Protein AF-A0A958CH33-F1 (afdb_monomer_lite)

Structure (mmCIF, N/CA/C/O backbone):
data_AF-A0A958CH33-F1
#
_entry.id   AF-A0A958CH33-F1
#
loop_
_atom_site.group_PDB
_atom_site.id
_atom_site.type_symbol
_atom_site.label_atom_id
_atom_site.label_alt_id
_atom_site.label_comp_id
_atom_site.label_asym_id
_atom_site.label_entity_id
_atom_site.label_seq_id
_atom_site.pdbx_PDB_ins_code
_atom_site.Cartn_x
_atom_site.Cartn_y
_atom_site.Cartn_z
_atom_site.occupancy
_atom_site.B_iso_or_equiv
_atom_site.auth_seq_id
_atom_site.auth_comp_id
_atom_site.auth_asym_id
_atom_site.auth_atom_id
_atom_site.pdbx_PDB_model_num
ATOM 1 N N . MET A 1 1 ? 0.431 -13.552 2.838 1.00 56.88 1 MET A N 1
ATOM 2 C CA . MET A 1 1 ? 0.380 -12.471 1.822 1.00 56.88 1 MET A CA 1
ATOM 3 C C . MET A 1 1 ? 0.005 -11.165 2.505 1.00 56.88 1 MET A C 1
ATOM 5 O O . MET A 1 1 ? -0.948 -11.154 3.272 1.00 56.88 1 MET A O 1
ATOM 9 N N . ALA A 1 2 ? 0.753 -10.089 2.266 1.00 70.12 2 ALA A N 1
ATOM 10 C CA . ALA A 1 2 ? 0.501 -8.773 2.852 1.00 70.12 2 ALA A CA 1
ATOM 11 C C . ALA A 1 2 ? -0.663 -8.078 2.121 1.00 70.12 2 ALA A C 1
ATOM 13 O O . ALA A 1 2 ? -0.449 -7.221 1.267 1.00 70.12 2 ALA A O 1
ATOM 14 N N . LYS A 1 3 ? -1.898 -8.512 2.395 1.00 84.62 3 LYS A N 1
ATOM 15 C CA . LYS A 1 3 ? -3.115 -7.833 1.939 1.00 84.62 3 LYS A CA 1
ATOM 16 C C . LYS A 1 3 ? -3.582 -6.906 3.054 1.00 84.62 3 LYS A C 1
ATOM 18 O O . LYS A 1 3 ? -3.624 -7.313 4.213 1.00 84.62 3 LYS A O 1
ATOM 23 N N . CYS A 1 4 ? -3.916 -5.667 2.717 1.00 88.38 4 CYS A N 1
ATOM 24 C CA . CYS A 1 4 ? -4.520 -4.767 3.691 1.00 88.38 4 CYS A CA 1
ATOM 25 C C . CYS A 1 4 ? -5.924 -5.273 4.048 1.00 88.38 4 CYS A C 1
ATOM 27 O O . CYS A 1 4 ? -6.749 -5.461 3.157 1.00 88.38 4 CYS A O 1
ATOM 29 N N . GLN A 1 5 ? -6.205 -5.454 5.337 1.00 86.31 5 GLN A N 1
ATOM 30 C CA . GLN A 1 5 ? -7.517 -5.898 5.821 1.00 86.31 5 GLN A CA 1
ATOM 31 C C . GLN A 1 5 ? -8.587 -4.796 5.768 1.00 86.31 5 GLN A C 1
ATOM 33 O O . GLN A 1 5 ? -9.764 -5.099 5.900 1.00 86.31 5 GLN A O 1
ATOM 38 N N . VAL A 1 6 ? -8.188 -3.535 5.566 1.00 84.94 6 VAL A N 1
ATOM 39 C CA . VAL A 1 6 ? -9.107 -2.385 5.477 1.00 84.94 6 VAL A CA 1
ATOM 40 C C . VAL A 1 6 ? -9.503 -2.103 4.027 1.00 84.94 6 VAL A C 1
ATOM 42 O O . VAL A 1 6 ? -10.680 -2.025 3.713 1.00 84.94 6 VAL A O 1
ATOM 45 N N . CYS A 1 7 ? -8.530 -1.969 3.121 1.00 85.81 7 CYS A N 1
ATOM 46 C CA . CYS A 1 7 ? -8.791 -1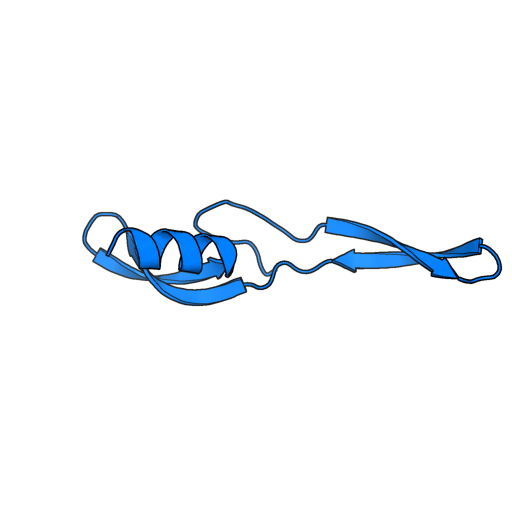.599 1.722 1.00 85.81 7 CYS A CA 1
ATOM 47 C C . CYS A 1 7 ? -8.635 -2.750 0.724 1.00 85.81 7 CYS A C 1
ATOM 49 O O . CYS A 1 7 ? -8.740 -2.535 -0.479 1.00 85.81 7 CYS A O 1
ATOM 51 N N . GLY A 1 8 ? -8.290 -3.955 1.183 1.00 86.88 8 GLY A N 1
ATOM 52 C CA . GLY A 1 8 ? -8.143 -5.126 0.319 1.00 86.88 8 GLY A CA 1
ATOM 53 C C . GLY A 1 8 ? -6.970 -5.070 -0.666 1.00 86.88 8 GLY A C 1
ATOM 54 O O . GLY A 1 8 ? -6.806 -6.001 -1.451 1.00 86.88 8 GLY A O 1
ATOM 55 N N . ARG A 1 9 ? -6.127 -4.027 -0.641 1.00 88.94 9 ARG A N 1
ATOM 56 C CA . ARG A 1 9 ? -4.978 -3.913 -1.554 1.00 88.94 9 ARG A CA 1
ATOM 57 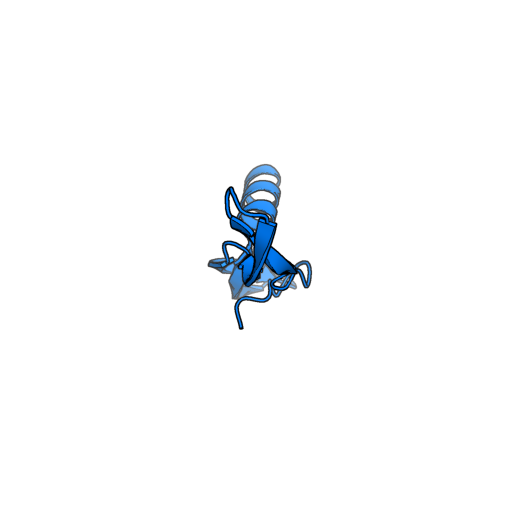C C . ARG A 1 9 ? -4.001 -5.063 -1.326 1.00 88.94 9 ARG A C 1
ATOM 59 O O . ARG A 1 9 ? -3.551 -5.279 -0.199 1.00 88.94 9 ARG A O 1
ATOM 66 N N . GLY A 1 10 ? -3.695 -5.780 -2.401 1.00 89.88 10 GLY A N 1
ATOM 67 C CA . GLY A 1 10 ? -2.729 -6.873 -2.441 1.00 89.88 10 GLY A CA 1
ATOM 68 C C . GLY A 1 10 ? -1.495 -6.524 -3.277 1.00 89.88 10 GLY A C 1
ATOM 69 O O . GLY A 1 10 ? -1.415 -5.426 -3.830 1.00 89.88 10 GLY A O 1
ATOM 70 N N . PRO A 1 11 ? -0.522 -7.445 -3.357 1.00 91.81 11 PRO A N 1
ATOM 71 C CA . PRO A 1 11 ? 0.660 -7.257 -4.185 1.00 91.81 11 PRO A CA 1
ATOM 72 C C . PRO A 1 11 ? 0.290 -7.178 -5.671 1.00 91.81 11 PRO A C 1
ATOM 74 O O . PRO A 1 11 ? -0.593 -7.898 -6.135 1.00 91.81 11 PRO A O 1
ATOM 77 N N . GLN A 1 12 ? 0.993 -6.323 -6.409 1.00 91.88 12 GLN A N 1
ATOM 78 C CA . GLN A 1 12 ? 0.897 -6.243 -7.868 1.00 91.88 12 GLN A CA 1
ATOM 79 C C . GLN A 1 12 ? 2.004 -7.078 -8.515 1.00 91.88 12 GLN A C 1
ATOM 81 O O . GLN A 1 12 ? 3.078 -7.253 -7.934 1.00 91.88 12 GLN A O 1
ATOM 86 N N . PHE A 1 13 ? 1.753 -7.583 -9.719 1.00 94.12 13 PHE A N 1
ATOM 87 C CA . PHE A 1 13 ? 2.683 -8.427 -10.471 1.00 94.12 13 PHE A CA 1
ATOM 88 C C . PHE A 1 13 ? 3.108 -7.750 -11.769 1.00 94.12 13 PHE A C 1
ATOM 90 O O . PHE A 1 13 ? 2.380 -6.930 -12.319 1.00 94.12 13 PHE A O 1
ATOM 97 N N . GLY A 1 14 ? 4.297 -8.095 -12.255 1.00 95.56 14 GLY A N 1
ATOM 98 C CA . GLY A 1 14 ? 4.828 -7.593 -13.520 1.00 95.56 14 GLY A CA 1
ATOM 99 C C . GLY A 1 14 ? 6.287 -7.977 -13.677 1.00 95.56 14 GLY A C 1
ATOM 100 O O . GLY A 1 14 ? 6.698 -9.027 -13.183 1.00 95.56 14 GLY A O 1
ATOM 101 N N . HIS A 1 15 ? 7.071 -7.143 -14.360 1.00 97.50 15 HIS A N 1
ATOM 102 C CA . HIS A 1 15 ? 8.430 -7.502 -14.756 1.00 97.50 15 HIS A CA 1
ATOM 103 C C . HIS A 1 15 ? 9.479 -6.509 -14.250 1.00 97.50 15 HIS A C 1
ATOM 105 O O . HIS A 1 15 ? 9.218 -5.311 -14.112 1.00 97.50 15 HIS A O 1
ATOM 111 N N . ASN A 1 16 ? 10.671 -7.018 -13.949 1.00 96.19 16 ASN A N 1
ATOM 112 C CA . ASN A 1 16 ? 11.891 -6.226 -13.959 1.00 96.19 16 ASN A CA 1
ATOM 113 C C . ASN A 1 16 ? 12.430 -6.242 -15.391 1.00 96.19 16 ASN A C 1
ATOM 115 O O . ASN A 1 16 ? 12.523 -7.322 -15.978 1.00 96.19 16 ASN A O 1
ATOM 119 N N . VAL A 1 17 ? 12.745 -5.074 -15.939 1.00 96.25 17 VAL A N 1
ATOM 120 C CA . VAL A 1 17 ? 13.223 -4.918 -17.317 1.00 96.25 17 VAL A CA 1
ATOM 121 C C . VAL A 1 17 ? 14.672 -4.462 -17.247 1.00 96.25 17 VAL A C 1
ATOM 123 O O . VAL A 1 17 ? 14.957 -3.410 -16.678 1.00 96.25 17 VAL A O 1
ATOM 126 N N . SER A 1 18 ? 15.595 -5.280 -17.758 1.00 96.25 18 SER A N 1
ATOM 127 C CA . SER A 1 18 ? 17.011 -4.905 -17.842 1.00 96.25 18 SER A CA 1
ATOM 128 C C . SER A 1 18 ? 17.270 -3.932 -18.996 1.00 96.25 18 SER A C 1
ATOM 130 O O . SER A 1 18 ? 16.440 -3.770 -19.886 1.00 96.25 18 SER A O 1
ATOM 132 N N . HIS A 1 19 ? 18.475 -3.358 -19.036 1.00 96.38 19 HIS A N 1
ATOM 133 C CA . HIS A 1 19 ? 18.949 -2.538 -20.159 1.00 96.38 19 HIS A CA 1
ATOM 134 C C . HIS A 1 19 ? 18.855 -3.257 -21.520 1.00 96.38 19 HIS A C 1
ATOM 136 O O . HIS A 1 19 ? 18.579 -2.641 -22.540 1.00 96.38 19 HIS A O 1
ATOM 142 N N . SER A 1 20 ? 19.048 -4.579 -21.537 1.00 97.25 20 SER A N 1
ATOM 143 C CA . SER A 1 20 ? 18.910 -5.438 -22.721 1.00 97.25 20 SER A CA 1
ATOM 144 C C . SER A 1 20 ? 17.488 -5.979 -22.934 1.00 97.25 20 SER A C 1
ATOM 146 O O . SER A 1 20 ? 17.314 -6.986 -23.616 1.00 97.25 20 SER A O 1
ATOM 148 N N . MET A 1 21 ? 16.476 -5.355 -22.321 1.00 95.50 21 MET A N 1
ATOM 149 C CA . MET A 1 21 ? 15.063 -5.738 -22.421 1.00 95.50 21 MET A CA 1
ATOM 150 C C . MET A 1 21 ? 14.769 -7.179 -21.961 1.00 95.50 21 MET A C 1
ATOM 152 O O . MET A 1 21 ? 13.822 -7.818 -22.414 1.00 95.50 21 MET A O 1
ATOM 156 N N . ARG A 1 22 ? 15.567 -7.732 -21.036 1.00 96.19 22 ARG A N 1
ATOM 157 C CA . ARG A 1 22 ? 15.254 -9.033 -20.428 1.00 96.19 22 ARG A CA 1
ATOM 158 C C . ARG A 1 22 ? 14.201 -8.842 -19.346 1.00 96.19 22 ARG A C 1
ATOM 160 O O . ARG A 1 22 ? 14.433 -8.134 -18.365 1.00 96.19 22 ARG A O 1
ATOM 167 N N . HIS A 1 23 ? 13.065 -9.511 -19.516 1.00 97.12 23 HIS A N 1
ATOM 168 C CA . HIS A 1 23 ? 11.939 -9.463 -18.592 1.00 97.12 23 HIS A CA 1
ATOM 169 C C . HIS A 1 23 ? 12.030 -10.601 -17.570 1.00 97.12 23 HIS A C 1
ATOM 171 O O . HIS A 1 23 ? 11.921 -11.774 -17.920 1.00 97.12 23 HIS A O 1
ATOM 177 N N . THR A 1 24 ? 12.183 -10.265 -16.290 1.00 96.94 24 THR A N 1
ATOM 178 C CA . THR A 1 24 ? 12.088 -11.238 -15.184 1.00 96.94 24 THR A CA 1
ATOM 179 C C . THR A 1 24 ? 10.854 -10.951 -14.339 1.00 96.94 24 THR A C 1
ATOM 181 O O . THR A 1 24 ? 10.530 -9.793 -14.086 1.00 96.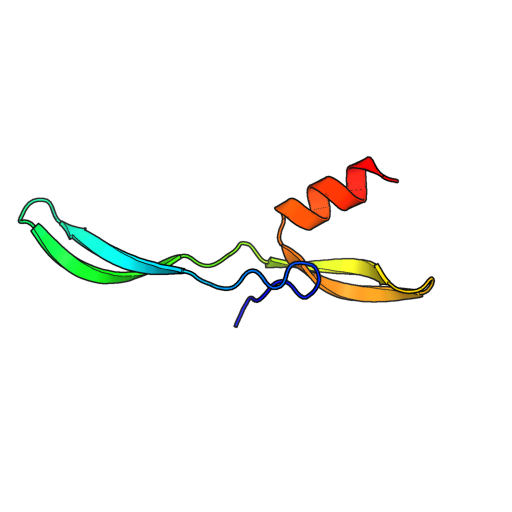94 24 THR A O 1
ATOM 184 N N . LYS A 1 25 ? 10.114 -11.986 -13.920 1.00 96.75 25 LYS A N 1
ATOM 185 C CA . LYS A 1 25 ? 8.892 -11.806 -13.118 1.00 96.75 25 LYS A CA 1
ATOM 186 C C . LYS A 1 25 ? 9.239 -11.189 -11.763 1.00 96.75 25 LYS A C 1
ATOM 188 O O . LYS A 1 25 ? 10.126 -11.671 -11.066 1.00 96.75 25 LYS A O 1
ATOM 193 N N . ARG A 1 26 ? 8.499 -10.159 -11.359 1.00 95.00 26 ARG A N 1
ATOM 194 C CA . ARG A 1 26 ? 8.601 -9.540 -10.035 1.00 95.00 26 ARG A CA 1
ATOM 195 C C . ARG A 1 26 ? 7.232 -9.232 -9.452 1.00 95.00 26 ARG A C 1
ATOM 197 O O . ARG A 1 26 ? 6.228 -9.151 -10.159 1.00 95.00 26 ARG A O 1
ATOM 204 N N . ARG A 1 27 ? 7.219 -9.007 -8.140 1.00 93.62 27 ARG A N 1
ATOM 205 C CA . ARG A 1 27 ? 6.044 -8.549 -7.400 1.00 93.62 27 ARG A CA 1
ATOM 206 C C . ARG A 1 27 ? 6.350 -7.248 -6.665 1.00 93.62 27 ARG A C 1
ATOM 208 O O . ARG A 1 27 ? 7.416 -7.118 -6.067 1.00 93.62 27 ARG A O 1
ATOM 215 N N . TRP A 1 28 ? 5.410 -6.313 -6.671 1.00 92.25 28 TRP A N 1
ATOM 216 C CA . TRP A 1 28 ? 5.431 -5.136 -5.808 1.00 92.25 28 TRP A CA 1
ATOM 217 C C . TRP A 1 28 ? 4.577 -5.427 -4.585 1.00 92.25 28 TRP A C 1
ATOM 219 O O . TRP A 1 28 ? 3.360 -5.597 -4.682 1.00 92.25 28 TRP A O 1
ATOM 229 N N .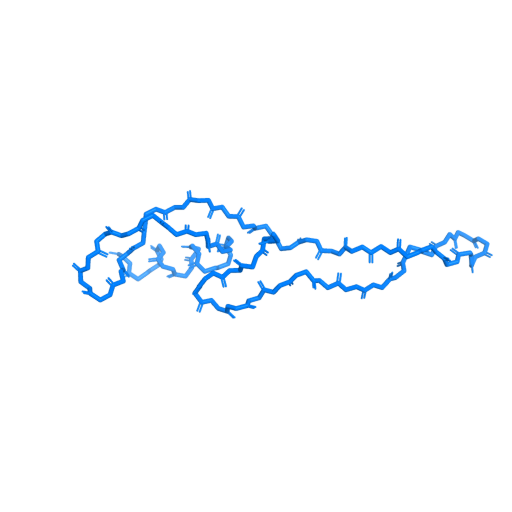 ASN A 1 29 ? 5.221 -5.509 -3.425 1.00 90.69 29 ASN A N 1
ATOM 230 C CA . ASN A 1 29 ? 4.518 -5.706 -2.166 1.00 90.69 29 ASN A CA 1
ATOM 231 C C . ASN A 1 29 ? 3.959 -4.372 -1.674 1.00 90.69 29 ASN A C 1
ATOM 233 O O . ASN A 1 29 ? 4.656 -3.358 -1.678 1.00 90.69 29 ASN A O 1
ATOM 237 N N . VAL A 1 30 ? 2.718 -4.390 -1.194 1.00 90.50 30 VAL A N 1
ATOM 238 C CA . VAL A 1 30 ? 2.168 -3.264 -0.438 1.00 90.50 30 VAL A CA 1
ATOM 239 C C . VAL A 1 30 ? 2.865 -3.219 0.921 1.00 90.50 30 VAL A C 1
ATOM 241 O O . VAL A 1 30 ? 3.021 -4.255 1.570 1.00 90.50 30 VAL A O 1
ATOM 244 N N . ASN A 1 31 ? 3.264 -2.026 1.368 1.00 90.62 31 ASN A N 1
ATOM 245 C CA . ASN A 1 31 ? 3.794 -1.831 2.714 1.00 90.62 31 ASN A CA 1
ATOM 246 C C . ASN A 1 31 ? 2.649 -1.964 3.735 1.00 90.62 31 ASN A C 1
ATOM 248 O O . ASN A 1 31 ? 1.900 -1.014 3.978 1.00 90.62 31 ASN A O 1
ATOM 252 N N . VAL A 1 32 ? 2.470 -3.178 4.258 1.00 90.81 32 VAL A N 1
ATOM 253 C CA . VAL A 1 32 ? 1.464 -3.522 5.266 1.00 90.81 32 VAL A CA 1
ATOM 254 C C . VAL A 1 32 ? 2.146 -3.650 6.617 1.00 90.81 32 VAL A C 1
ATOM 256 O O . VAL A 1 32 ? 3.111 -4.394 6.761 1.00 90.81 32 VAL A O 1
ATOM 259 N N . GLN A 1 33 ? 1.613 -2.937 7.600 1.00 89.62 33 GLN A N 1
ATOM 260 C CA . GLN A 1 33 ? 2.097 -2.901 8.970 1.00 89.62 33 GLN A CA 1
ATOM 261 C C . GLN A 1 33 ? 1.028 -3.462 9.909 1.00 89.62 33 GLN A C 1
ATOM 263 O O . GLN A 1 33 ? -0.170 -3.401 9.622 1.00 89.62 33 GLN A O 1
ATOM 268 N N . ARG A 1 34 ? 1.454 -4.046 11.031 1.00 89.56 34 ARG A N 1
ATOM 269 C CA . ARG A 1 34 ? 0.532 -4.499 12.079 1.00 89.56 34 ARG A CA 1
ATOM 270 C C . ARG A 1 34 ? 0.256 -3.326 13.011 1.00 89.56 34 ARG A C 1
ATOM 272 O O . ARG A 1 34 ? 1.170 -2.823 13.655 1.00 89.56 34 ARG A O 1
ATOM 279 N N . THR A 1 35 ? -0.992 -2.879 13.082 1.00 87.31 35 THR A N 1
ATOM 280 C CA . THR A 1 35 ? -1.372 -1.712 13.888 1.00 87.31 35 THR A CA 1
ATOM 281 C C . THR A 1 35 ? -2.732 -1.940 14.539 1.00 87.31 35 THR A C 1
ATOM 283 O O . THR A 1 35 ? -3.568 -2.681 14.018 1.00 87.31 35 THR A O 1
ATOM 286 N N . LYS A 1 36 ? -2.946 -1.326 15.708 1.00 87.31 36 LYS A N 1
ATOM 287 C CA . LYS A 1 36 ? -4.247 -1.311 16.381 1.00 87.31 36 LYS A CA 1
ATOM 288 C C . LYS A 1 36 ? -5.154 -0.309 15.674 1.00 87.31 36 LYS A C 1
ATOM 290 O O . LYS A 1 36 ? -4.813 0.867 15.590 1.00 87.31 36 LYS A O 1
ATOM 295 N N . VAL A 1 37 ? -6.282 -0.777 15.159 1.00 84.00 37 VAL A N 1
ATOM 296 C CA . VAL A 1 37 ? -7.272 0.051 14.469 1.00 84.00 37 VAL A CA 1
ATOM 297 C C . VAL A 1 37 ? -8.636 -0.180 15.104 1.00 84.00 37 VAL A C 1
ATOM 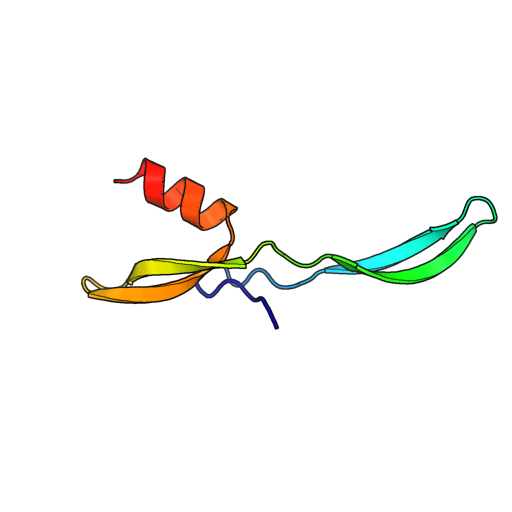299 O O . VAL A 1 37 ? -8.972 -1.309 15.462 1.00 84.00 37 VAL A O 1
ATOM 302 N N . MET A 1 38 ? -9.407 0.895 15.259 1.00 80.75 38 MET A N 1
ATOM 303 C CA . MET A 1 38 ? -10.803 0.821 15.681 1.00 80.75 38 MET A CA 1
ATOM 304 C C . MET A 1 38 ? -11.624 0.226 14.540 1.00 80.75 38 MET A C 1
ATOM 306 O O . MET A 1 38 ? -11.740 0.840 13.482 1.00 80.75 38 MET A O 1
ATOM 310 N N . VAL A 1 39 ? -12.169 -0.968 14.741 1.00 77.00 39 VAL A N 1
ATOM 311 C CA . VAL A 1 39 ? -13.123 -1.580 13.814 1.00 77.00 39 VAL A CA 1
ATOM 312 C C . VAL A 1 39 ? -14.370 -1.922 14.613 1.00 77.00 39 VAL A C 1
ATOM 314 O O . VAL A 1 39 ? -14.268 -2.575 15.650 1.00 77.00 39 VAL A O 1
ATOM 317 N N . ASP A 1 40 ? -15.519 -1.408 14.178 1.00 75.50 40 ASP A N 1
ATOM 318 C CA . ASP A 1 40 ? -16.824 -1.622 14.819 1.00 75.50 40 ASP A CA 1
ATOM 319 C C . ASP A 1 40 ? -16.828 -1.282 16.325 1.00 75.50 40 ASP A C 1
ATOM 321 O O . ASP A 1 40 ? -17.339 -2.022 17.163 1.00 75.50 40 ASP A O 1
ATOM 325 N N . GLY A 1 41 ? -16.171 -0.175 16.695 1.00 79.81 41 GLY A N 1
ATOM 326 C CA . GLY A 1 41 ? -16.082 0.298 18.084 1.00 79.81 41 GLY A CA 1
ATOM 327 C C . GLY A 1 41 ? -15.084 -0.457 18.974 1.00 79.81 41 GLY A C 1
ATOM 328 O O . GLY A 1 41 ? -14.898 -0.076 20.128 1.00 79.81 41 GLY A O 1
ATOM 329 N N . LYS A 1 42 ? -14.389 -1.482 18.461 1.00 82.44 42 LYS A N 1
ATOM 330 C CA . LYS A 1 42 ? -13.377 -2.248 19.208 1.00 82.44 42 LYS A CA 1
ATOM 331 C C . LYS A 1 42 ? -11.973 -2.024 18.642 1.00 82.44 42 LYS A C 1
ATOM 333 O O . LYS A 1 42 ? -11.752 -2.068 17.433 1.00 82.44 42 LYS A O 1
ATOM 338 N N . GLN A 1 43 ? -10.995 -1.828 19.528 1.00 84.50 43 GLN A N 1
ATOM 339 C CA . GLN A 1 43 ? -9.571 -1.828 19.170 1.00 84.50 43 GLN A CA 1
ATOM 340 C C . GLN A 1 43 ? -9.169 -3.241 18.720 1.00 84.50 43 GLN A C 1
ATOM 342 O O . GLN A 1 43 ? -9.133 -4.162 19.534 1.00 84.50 43 GLN A O 1
ATOM 347 N N . GLN A 1 44 ? -8.833 -3.429 17.445 1.00 85.69 44 GLN A N 1
ATOM 348 C CA . GLN A 1 44 ? -8.350 -4.709 16.921 1.00 85.69 44 GLN A CA 1
ATOM 349 C C . GLN A 1 44 ? -6.974 -4.548 16.270 1.00 85.69 44 GLN A C 1
ATOM 351 O O . GLN A 1 44 ? -6.713 -3.580 15.559 1.00 85.69 44 GLN A O 1
ATOM 356 N N . SER A 1 45 ? -6.077 -5.512 16.497 1.00 87.44 45 SER A N 1
ATOM 357 C CA . SER A 1 45 ? -4.781 -5.562 15.810 1.00 87.44 45 SER A CA 1
ATOM 358 C C . SER A 1 45 ? -4.975 -6.141 14.412 1.00 87.44 45 SER A C 1
ATOM 360 O O . SER A 1 45 ? -5.292 -7.322 14.268 1.00 87.44 45 SER A O 1
ATOM 362 N N . LYS A 1 46 ? -4.814 -5.304 13.385 1.00 87.44 46 LYS A N 1
ATOM 363 C CA . LYS A 1 46 ? -5.019 -5.679 11.982 1.00 87.44 46 LYS A CA 1
ATOM 364 C C . LYS A 1 46 ? -3.796 -5.360 11.131 1.00 87.44 46 LYS A C 1
ATOM 366 O O . LYS A 1 46 ? -2.984 -4.493 11.454 1.00 87.44 46 LYS A O 1
ATOM 371 N N . ALA A 1 47 ? -3.664 -6.095 10.032 1.00 90.06 47 ALA A N 1
ATOM 372 C CA . ALA A 1 47 ? -2.655 -5.849 9.012 1.00 90.06 47 ALA A CA 1
ATOM 373 C C . ALA A 1 47 ? -3.172 -4.760 8.061 1.00 90.06 47 ALA A C 1
ATOM 375 O O . ALA A 1 47 ? -4.079 -4.997 7.256 1.00 90.06 47 ALA A O 1
ATOM 376 N N . VAL A 1 48 ? -2.621 -3.552 8.172 1.00 90.31 48 VAL A N 1
ATOM 377 C CA . VAL A 1 48 ? -3.116 -2.355 7.483 1.00 90.31 48 VAL A CA 1
ATOM 378 C C . VAL A 1 48 ? -1.998 -1.704 6.678 1.00 90.31 48 VAL A C 1
ATOM 380 O O . VAL A 1 48 ? -0.853 -1.631 7.115 1.00 90.31 48 VAL A O 1
ATOM 383 N N . CYS A 1 49 ? -2.302 -1.251 5.462 1.00 91.94 49 CYS A N 1
ATOM 384 C CA . CYS A 1 49 ? -1.320 -0.549 4.642 1.00 91.94 49 CYS A CA 1
ATOM 385 C C . CYS A 1 49 ? -1.047 0.863 5.168 1.00 91.94 49 CYS A C 1
ATOM 387 O O . CYS A 1 49 ? -1.933 1.528 5.709 1.00 91.94 49 CYS A O 1
ATOM 389 N N . THR A 1 50 ? 0.171 1.351 4.945 1.00 89.56 50 THR A N 1
ATOM 390 C CA . THR A 1 50 ? 0.609 2.679 5.404 1.00 89.56 50 THR A CA 1
ATOM 391 C C . THR A 1 50 ? -0.288 3.818 4.914 1.00 89.56 50 THR A C 1
ATOM 393 O O . THR A 1 50 ? -0.523 4.767 5.657 1.00 89.56 50 THR A O 1
ATOM 396 N N . SER A 1 51 ? -0.869 3.714 3.712 1.00 88.94 51 SER A N 1
ATOM 397 C CA . SER A 1 51 ? -1.836 4.702 3.217 1.00 88.94 51 SER A CA 1
ATOM 398 C C . SER A 1 51 ? -3.103 4.764 4.068 1.00 88.94 51 SER A C 1
ATOM 400 O O . SER A 1 51 ? -3.590 5.852 4.351 1.00 88.94 51 SER A O 1
ATOM 402 N N . CYS A 1 52 ? -3.626 3.612 4.499 1.00 88.56 52 CYS A N 1
ATOM 403 C CA . CYS A 1 52 ? -4.808 3.567 5.357 1.00 88.56 52 CYS A CA 1
ATOM 404 C C . CYS A 1 52 ? -4.478 4.045 6.771 1.00 88.56 52 CYS A C 1
ATOM 406 O O . CYS A 1 52 ? -5.264 4.795 7.335 1.00 88.56 52 CYS A O 1
ATOM 408 N N . ILE A 1 53 ? -3.302 3.696 7.308 1.00 89.00 53 ILE A N 1
ATOM 409 C CA . ILE A 1 53 ? -2.827 4.224 8.599 1.00 89.00 53 ILE A CA 1
ATOM 410 C C . ILE A 1 53 ? -2.760 5.756 8.554 1.00 89.00 53 ILE A C 1
ATOM 412 O O . ILE A 1 53 ? -3.260 6.422 9.455 1.00 89.00 53 ILE A O 1
ATOM 416 N N . LYS A 1 54 ? -2.214 6.328 7.473 1.00 88.81 54 LYS A N 1
ATOM 417 C CA . LYS A 1 54 ? -2.155 7.783 7.284 1.00 88.81 54 LYS A CA 1
ATOM 418 C C . LYS A 1 54 ? -3.545 8.424 7.292 1.00 88.81 54 LYS A C 1
ATOM 420 O O . LYS A 1 54 ? -3.709 9.475 7.899 1.00 88.81 54 LYS A O 1
ATOM 425 N N . THR A 1 55 ? -4.534 7.818 6.635 1.00 87.31 55 THR A N 1
ATOM 426 C CA . THR A 1 55 ? -5.914 8.335 6.620 1.00 87.31 55 THR A CA 1
ATOM 427 C C . THR A 1 55 ? -6.588 8.222 7.989 1.00 87.31 55 THR A C 1
ATOM 429 O O . THR A 1 55 ? -7.229 9.174 8.424 1.00 87.31 55 THR A O 1
ATOM 432 N N . LEU A 1 56 ? -6.395 7.101 8.690 1.00 84.06 56 LEU A N 1
ATOM 433 C CA . LEU A 1 56 ? -6.937 6.870 10.034 1.00 84.06 56 LEU A CA 1
ATOM 434 C C . LEU A 1 56 ? -6.354 7.844 11.068 1.00 84.06 56 LEU A C 1
ATOM 436 O O . LEU A 1 56 ? -7.072 8.328 11.932 1.00 84.06 56 LEU A O 1
ATOM 440 N N . ASN A 1 57 ? -5.070 8.187 10.955 1.00 83.06 57 ASN A N 1
ATOM 441 C CA . ASN A 1 57 ? -4.439 9.159 11.850 1.00 83.06 57 ASN A CA 1
ATOM 442 C C . ASN A 1 57 ? -4.923 10.599 11.627 1.00 83.06 57 ASN A C 1
ATOM 444 O O . ASN A 1 57 ? -4.790 11.408 12.530 1.00 83.06 57 ASN A O 1
ATOM 448 N N . LYS A 1 58 ? -5.453 10.933 10.442 1.00 80.50 58 LYS A N 1
ATOM 449 C CA . LYS A 1 58 ? -6.009 12.269 10.157 1.00 80.50 58 LYS A CA 1
ATOM 450 C C . LYS A 1 58 ? -7.412 12.481 10.722 1.00 80.50 58 LYS A C 1
ATOM 452 O O . LYS A 1 58 ? -7.851 13.615 10.822 1.00 80.50 58 LYS A O 1
ATOM 457 N N . THR A 1 59 ? -8.138 11.393 10.958 1.00 70.62 59 THR A N 1
ATOM 458 C CA . THR A 1 59 ? -9.524 11.403 11.452 1.00 70.62 59 THR A CA 1
ATOM 459 C C . THR A 1 5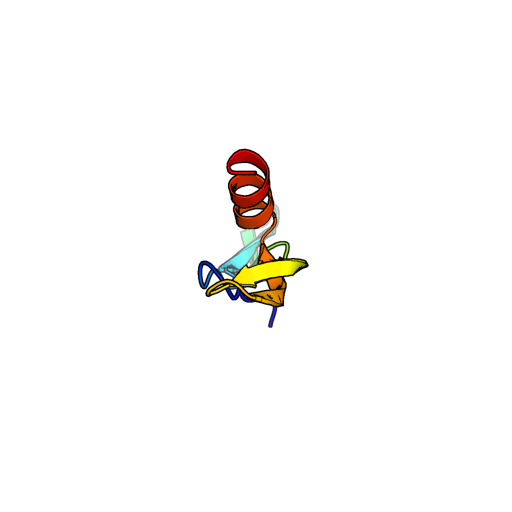9 ? -9.604 11.245 12.969 1.00 70.62 59 THR A C 1
ATOM 461 O O . THR A 1 59 ? -10.698 11.277 13.523 1.00 70.62 59 THR A O 1
ATOM 464 N N . ARG A 1 60 ? -8.452 11.060 13.617 1.00 58.28 60 ARG A N 1
ATOM 465 C CA . ARG A 1 60 ? -8.281 11.080 15.065 1.00 58.28 60 ARG A CA 1
ATOM 466 C C . ARG A 1 60 ? -8.063 12.510 15.537 1.00 58.28 60 ARG A C 1
ATOM 468 O O . ARG A 1 60 ? -8.555 12.804 16.644 1.00 58.28 60 ARG A O 1
#

Foldseek 3Di:
DLAAPPPRDAKDWFFDQDPVRDTDIDIHGFQWDFDFDQDPNDTDTGTHGPVVVVVRVVVD

Radius of gyration: 15.81 Å; chains: 1; bounding box: 36×25×42 Å

pLDDT: mean 87.69, std 8.33, range [56.88, 97.5]

Sequence (60 aa):
MAKCQVCGRGPQFGHNVSHSMRHTKRRWNVNVQRTKVMVDGKQQSKAVCTSCIKTLNKTR

Secondary structure (DSSP, 8-state):
----TTT----EEEEEE-TT--EEEEEE---EEEEEEEETTEEEEEEEEHHHHHHHHH--